Protein AF-A0ABD6MI08-F1 (afdb_monomer)

Radius of gyration: 23.0 Å; Cα contacts (8 Å, |Δi|>4): 213; chains: 1; bounding box: 44×32×68 Å

Secondary structure (DSSP, 8-state):
-----EEEEEEEEETT---TTHHHHHHHHHHTTSS-GGGEEEEEE-TTPPPEE--HHHH-TT--SPPPTTTTT------HHHHHHHHHHS-SSSEEEEEEEE-HHHHHHHHHHHHTT-----------TTS--TTHHHHHHHHHHHHHHHHHHTTSS-HHHHHHHHHHHT--

Mean predicted aligned error: 16.01 Å

Nearest PDB structures (foldseek):
  3jbo-assembly1_AT  TM=3.626E-01  e=6.088E-01  Plasmodium falciparum 3D7
  8fkz-assembly1_LD  TM=5.888E-01  e=4.931E+00  Homo sapiens
  6lsr-assembly1_a  TM=3.334E-01  e=6.911E-01  Homo sapiens
  4v8p-assembly4_GO  TM=2.434E-01  e=2.616E+00  Tetrahymena thermophila

Solvent-accessible surface area (backbone atoms only — not comparable to full-atom values): 10157 Å² total; per-residue (Å²): 132,83,81,41,68,69,44,79,47,78,50,75,22,79,74,58,50,76,46,81,71,52,43,56,54,49,22,48,35,37,74,72,61,58,34,58,45,56,36,33,24,38,30,38,19,39,73,93,49,71,65,37,82,48,58,53,63,79,77,39,76,86,56,66,47,70,62,43,78,91,62,75,47,52,40,35,85,74,48,74,67,54,46,58,53,44,56,76,72,50,68,76,34,40,19,38,32,43,36,41,39,59,40,56,67,50,30,55,50,47,51,52,37,42,75,72,73,44,79,90,85,82,87,79,86,85,74,81,90,80,81,84,63,100,68,46,72,66,54,51,49,51,53,52,50,52,51,53,50,55,38,40,78,66,69,76,39,54,75,69,58,48,51,53,52,52,55,55,63,75,74,111

Structure (mmCIF, N/CA/C/O backbone):
data_AF-A0ABD6MI08-F1
#
_entry.id   AF-A0ABD6MI08-F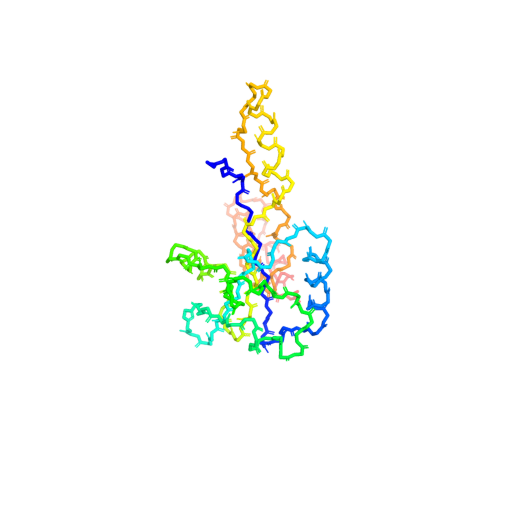1
#
loop_
_atom_site.group_PDB
_atom_site.id
_atom_site.type_symbol
_atom_site.label_atom_id
_atom_site.label_alt_id
_atom_site.label_comp_id
_atom_site.label_asym_id
_atom_site.label_entity_id
_atom_site.label_seq_id
_atom_site.pdbx_PDB_ins_code
_atom_site.Cartn_x
_atom_site.Cartn_y
_atom_site.Cartn_z
_atom_site.occupancy
_atom_site.B_iso_or_equiv
_atom_site.auth_seq_id
_atom_site.auth_comp_id
_atom_site.auth_asym_id
_atom_site.auth_atom_id
_atom_site.pdbx_PDB_model_num
ATOM 1 N N . MET A 1 1 ? -7.122 -5.727 22.058 1.00 43.84 1 MET A N 1
ATOM 2 C CA . MET A 1 1 ? -6.710 -4.764 21.021 1.00 43.84 1 MET A CA 1
ATOM 3 C C . MET A 1 1 ? -7.638 -4.932 19.839 1.00 43.84 1 MET A C 1
ATOM 5 O O . MET A 1 1 ? -7.857 -6.058 19.413 1.00 43.84 1 MET A O 1
ATOM 9 N N . ALA A 1 2 ? -8.263 -3.845 19.402 1.00 42.19 2 ALA A N 1
ATOM 10 C CA . ALA A 1 2 ? -9.102 -3.823 18.216 1.00 42.19 2 ALA A CA 1
ATOM 11 C C . ALA A 1 2 ? -8.180 -3.648 17.005 1.00 42.19 2 ALA A C 1
ATOM 13 O O . ALA A 1 2 ? -7.677 -2.553 16.801 1.00 42.19 2 ALA A O 1
ATOM 14 N N . VAL A 1 3 ? -7.933 -4.717 16.249 1.00 51.81 3 VAL A N 1
ATOM 15 C CA . VAL A 1 3 ? -7.198 -4.629 14.979 1.00 51.81 3 VAL A CA 1
ATOM 16 C C . VAL A 1 3 ? -8.142 -3.962 13.970 1.00 51.81 3 VAL A C 1
ATOM 18 O O . VAL A 1 3 ? -9.288 -4.411 13.804 1.00 51.81 3 VAL A O 1
ATOM 21 N N . GLY A 1 4 ? -7.728 -2.814 13.432 1.00 53.03 4 GLY A N 1
ATOM 22 C CA . GLY A 1 4 ? -8.412 -2.131 12.334 1.00 53.03 4 GLY A CA 1
ATOM 23 C C . GLY A 1 4 ? -8.190 -2.862 11.004 1.00 53.03 4 GLY A C 1
ATOM 24 O O . GLY A 1 4 ? -7.455 -3.850 10.963 1.00 53.03 4 GLY A O 1
ATOM 25 N N . PRO A 1 5 ? -8.843 -2.432 9.916 1.00 56.53 5 PRO A N 1
ATOM 26 C CA . PRO A 1 5 ? -8.480 -2.871 8.573 1.00 56.53 5 PRO A CA 1
ATOM 27 C C . PRO A 1 5 ? -6.986 -2.615 8.318 1.00 56.53 5 PRO A C 1
ATOM 29 O O . PRO A 1 5 ? -6.508 -1.495 8.468 1.00 56.53 5 PRO A O 1
ATOM 32 N N . VAL A 1 6 ? -6.249 -3.666 7.957 1.00 56.22 6 VAL A N 1
ATOM 33 C CA . VAL A 1 6 ? -4.849 -3.564 7.527 1.00 56.22 6 VAL A CA 1
ATOM 34 C C . VAL A 1 6 ? -4.859 -3.163 6.057 1.00 56.22 6 VAL A C 1
ATOM 36 O O . VAL A 1 6 ? -5.233 -3.964 5.197 1.00 56.22 6 VAL A O 1
ATOM 39 N N . GLU A 1 7 ? -4.488 -1.922 5.762 1.00 64.06 7 GLU A N 1
ATOM 40 C CA . GLU A 1 7 ? -4.213 -1.510 4.388 1.00 64.06 7 GLU A CA 1
ATOM 41 C C . GLU A 1 7 ? -2.806 -1.962 4.021 1.00 64.06 7 GLU A C 1
ATOM 43 O O . GLU A 1 7 ? -1.900 -1.862 4.833 1.00 64.06 7 GLU A O 1
ATOM 48 N N . HIS A 1 8 ? -2.630 -2.484 2.808 1.00 64.56 8 HIS A N 1
ATOM 49 C CA . HIS A 1 8 ? -1.322 -2.827 2.260 1.00 64.56 8 HIS A CA 1
ATOM 50 C C . HIS A 1 8 ? -1.104 -2.000 0.999 1.00 64.56 8 HIS A C 1
ATOM 52 O O . HIS A 1 8 ? -1.776 -2.202 -0.017 1.00 64.56 8 HIS A O 1
ATOM 58 N N . LEU A 1 9 ? -0.190 -1.038 1.065 1.00 68.12 9 LEU A N 1
ATOM 59 C CA . LEU A 1 9 ? 0.271 -0.294 -0.104 1.00 68.12 9 LEU A CA 1
ATOM 60 C C . LEU A 1 9 ? 1.681 -0.757 -0.442 1.00 68.12 9 LEU A C 1
ATOM 62 O O . LEU A 1 9 ? 2.543 -0.667 0.421 1.00 68.12 9 LEU A O 1
ATOM 66 N N . VAL A 1 10 ? 1.887 -1.212 -1.680 1.00 69.31 10 VAL A N 1
ATOM 67 C CA . VAL A 1 10 ? 3.202 -1.561 -2.231 1.00 69.31 10 VAL A CA 1
ATOM 68 C C . VAL A 1 10 ? 3.564 -0.542 -3.295 1.00 69.31 10 VAL A C 1
ATOM 70 O O . VAL A 1 10 ? 2.800 -0.343 -4.238 1.00 69.31 10 VAL A O 1
ATOM 73 N N . ILE A 1 11 ? 4.722 0.097 -3.158 1.00 70.88 11 ILE A N 1
ATOM 74 C CA . ILE A 1 11 ? 5.247 1.018 -4.173 1.00 70.88 11 ILE A CA 1
ATOM 75 C C . ILE A 1 11 ? 6.584 0.483 -4.663 1.00 70.88 11 ILE A C 1
ATOM 77 O O . ILE A 1 11 ? 7.545 0.499 -3.902 1.00 70.88 11 ILE A O 1
ATOM 81 N N . ALA A 1 12 ? 6.632 0.014 -5.909 1.00 71.12 12 ALA A N 1
ATOM 82 C CA . ALA A 1 12 ? 7.826 -0.541 -6.538 1.00 71.12 12 ALA A CA 1
ATOM 83 C C . ALA A 1 12 ? 8.648 0.542 -7.258 1.00 71.12 12 ALA A C 1
ATOM 85 O O . ALA A 1 12 ? 8.107 1.320 -8.042 1.00 71.12 12 ALA A O 1
ATOM 86 N N . PHE A 1 13 ? 9.966 0.549 -7.043 1.00 71.62 13 PHE A N 1
ATOM 87 C CA . PHE A 1 13 ? 10.917 1.423 -7.744 1.00 71.62 13 PHE A CA 1
ATOM 88 C C . PHE A 1 13 ? 11.866 0.624 -8.644 1.00 71.62 13 PHE A C 1
ATOM 90 O O . PHE A 1 13 ? 12.892 0.150 -8.150 1.00 71.62 13 PHE A O 1
ATOM 97 N N . PRO A 1 14 ? 11.578 0.488 -9.951 1.00 65.81 14 PRO A N 1
ATOM 98 C CA . PRO A 1 14 ? 12.464 -0.202 -10.885 1.00 65.81 14 PRO A CA 1
ATOM 99 C C . PRO A 1 14 ? 13.859 0.437 -10.963 1.00 65.81 14 PRO A C 1
ATOM 101 O O . PRO A 1 14 ? 14.004 1.658 -11.066 1.00 65.81 14 PRO A O 1
ATOM 104 N N . GLY A 1 15 ? 14.900 -0.398 -10.938 1.00 64.69 15 GLY A N 1
ATOM 105 C CA . GLY A 1 15 ? 16.306 0.014 -11.024 1.00 64.69 15 GLY A CA 1
ATOM 106 C C . GLY A 1 15 ? 16.909 0.525 -9.712 1.00 64.69 15 GLY A C 1
ATOM 107 O O . GLY A 1 15 ? 17.868 1.296 -9.752 1.00 64.69 15 GLY A O 1
ATOM 108 N N . GLY A 1 16 ? 16.310 0.181 -8.569 1.00 60.81 16 GLY A N 1
ATOM 109 C CA . GLY A 1 16 ? 16.836 0.445 -7.229 1.00 60.81 16 GLY A CA 1
ATOM 110 C C . GLY A 1 16 ? 16.796 1.919 -6.839 1.00 60.81 16 GLY A C 1
ATOM 111 O O . GLY A 1 16 ? 17.297 2.309 -5.784 1.00 60.81 16 GLY A O 1
ATOM 112 N N . ARG A 1 17 ? 16.190 2.762 -7.682 1.00 61.62 17 ARG A N 1
ATOM 113 C CA . ARG A 1 17 ? 16.080 4.201 -7.470 1.00 61.62 17 ARG A CA 1
ATOM 114 C C . ARG A 1 17 ? 14.904 4.473 -6.552 1.00 61.62 17 ARG A C 1
ATOM 116 O O . ARG A 1 17 ? 13.877 4.986 -6.992 1.00 61.62 17 ARG A O 1
ATOM 123 N N . PHE A 1 18 ? 15.079 4.179 -5.268 1.00 65.00 18 PHE A N 1
ATOM 124 C CA . PHE A 1 18 ? 14.342 4.873 -4.219 1.00 65.00 18 PHE A CA 1
ATOM 125 C C . PHE A 1 18 ? 14.675 6.365 -4.361 1.00 65.00 18 PHE A C 1
ATOM 127 O O . PHE A 1 18 ? 15.685 6.862 -3.869 1.00 65.00 18 PHE A O 1
ATOM 134 N N . SER A 1 19 ? 13.939 7.044 -5.240 1.00 57.00 19 SER A N 1
ATOM 135 C CA . SER A 1 19 ? 14.301 8.382 -5.682 1.00 57.00 19 SER A CA 1
ATOM 136 C C . SER A 1 19 ? 14.122 9.337 -4.509 1.00 57.00 19 SER A C 1
ATOM 138 O O . SER A 1 19 ? 13.133 9.250 -3.781 1.00 57.00 19 SER A O 1
ATOM 140 N N . GLY A 1 20 ? 15.056 10.273 -4.335 1.00 60.81 20 GLY A N 1
ATOM 141 C CA . GLY A 1 20 ? 15.039 11.238 -3.231 1.00 60.81 20 GLY A CA 1
ATOM 142 C C . GLY A 1 20 ? 13.787 12.125 -3.145 1.00 60.81 20 GLY A C 1
ATOM 143 O O . GLY A 1 20 ? 13.708 12.934 -2.235 1.00 60.81 20 GLY A O 1
ATOM 144 N N . ALA A 1 21 ? 12.8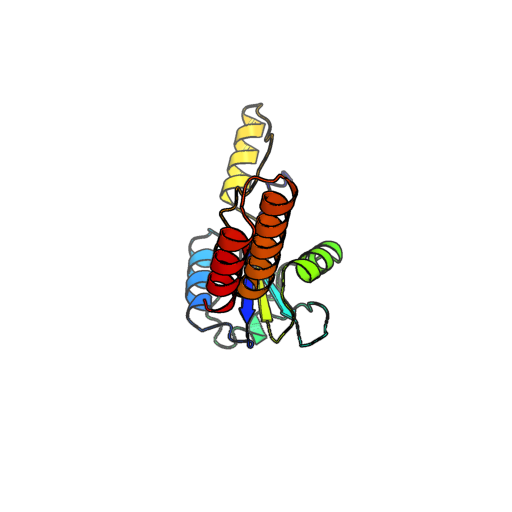15 11.996 -4.058 1.00 67.69 21 ALA A N 1
ATOM 145 C CA . ALA A 1 21 ? 11.505 12.644 -3.978 1.00 67.69 21 ALA A CA 1
ATOM 146 C C . ALA A 1 21 ? 10.488 11.865 -3.121 1.00 67.69 21 ALA A C 1
ATOM 148 O O . ALA A 1 21 ? 9.584 12.468 -2.549 1.00 67.69 21 ALA A O 1
ATOM 149 N N . VAL A 1 22 ? 10.639 10.543 -2.995 1.00 73.06 22 VAL A N 1
ATOM 150 C CA . VAL A 1 22 ? 9.720 9.701 -2.210 1.00 73.06 22 VAL A CA 1
ATOM 151 C C . VAL A 1 22 ? 10.041 9.769 -0.724 1.00 73.06 22 VAL A C 1
ATOM 153 O O . VAL A 1 22 ? 9.123 9.806 0.091 1.00 73.06 22 VAL A O 1
ATOM 156 N N . ALA A 1 23 ? 11.326 9.841 -0.364 1.00 76.88 23 ALA A N 1
ATOM 157 C CA . ALA A 1 23 ? 11.736 9.925 1.036 1.00 76.88 23 ALA A CA 1
ATOM 158 C C . ALA A 1 23 ? 11.123 11.145 1.764 1.00 76.88 23 ALA A C 1
ATOM 160 O O . ALA A 1 23 ? 10.546 10.951 2.830 1.00 76.88 23 ALA A O 1
ATOM 161 N N . PRO A 1 24 ? 11.125 12.368 1.190 1.00 79.19 24 PRO A N 1
ATOM 162 C CA . PRO A 1 24 ? 10.439 13.522 1.771 1.00 79.19 24 PRO A CA 1
ATOM 163 C C . PRO A 1 24 ? 8.923 13.338 1.901 1.00 79.19 24 PRO A C 1
ATOM 165 O O . PRO A 1 24 ? 8.356 13.720 2.919 1.00 79.19 24 PRO A O 1
ATOM 168 N N . ALA A 1 25 ? 8.267 12.727 0.908 1.00 80.62 25 ALA A N 1
ATOM 169 C CA . ALA A 1 25 ? 6.825 12.477 0.961 1.00 80.62 25 ALA A CA 1
ATOM 170 C C . ALA A 1 25 ? 6.462 11.466 2.065 1.00 80.62 25 ALA A C 1
ATOM 172 O O . ALA A 1 25 ? 5.503 11.666 2.808 1.00 80.62 25 ALA A O 1
ATOM 173 N N . LEU A 1 26 ? 7.262 10.407 2.226 1.00 77.50 26 LEU A N 1
ATOM 174 C CA . LEU A 1 26 ? 7.129 9.467 3.342 1.00 77.50 26 LEU A CA 1
ATOM 175 C C . LEU A 1 26 ? 7.412 10.139 4.685 1.00 77.50 26 LEU A C 1
ATOM 177 O O . LEU A 1 26 ? 6.679 9.918 5.644 1.00 77.50 26 LEU A O 1
ATOM 181 N N . ALA A 1 27 ? 8.444 10.979 4.762 1.00 80.56 27 ALA A N 1
ATOM 182 C CA . ALA A 1 27 ? 8.777 11.718 5.973 1.00 80.56 27 ALA A CA 1
ATOM 183 C C . ALA A 1 27 ? 7.631 12.643 6.411 1.00 80.56 27 ALA A C 1
ATOM 185 O O . ALA A 1 27 ? 7.332 12.733 7.603 1.00 80.56 27 ALA A O 1
ATOM 186 N N . GLU A 1 28 ? 6.955 13.289 5.460 1.00 83.56 28 GLU A N 1
ATOM 187 C CA . GLU A 1 28 ? 5.754 14.089 5.706 1.00 83.56 28 GLU A CA 1
ATOM 188 C C . GLU A 1 28 ? 4.569 13.223 6.155 1.00 83.56 28 GLU A C 1
ATOM 190 O O . GLU A 1 28 ? 3.886 13.572 7.119 1.00 83.56 28 GLU A O 1
ATOM 195 N N . ALA A 1 29 ? 4.348 12.062 5.530 1.00 79.00 29 ALA A N 1
ATOM 196 C CA . ALA A 1 29 ? 3.301 11.123 5.938 1.00 79.00 29 ALA A CA 1
ATOM 197 C C . ALA A 1 29 ? 3.512 10.601 7.373 1.00 79.00 29 ALA A C 1
ATOM 199 O O . ALA A 1 29 ? 2.562 10.528 8.154 1.00 79.00 29 ALA A O 1
ATOM 200 N N . VAL A 1 30 ? 4.759 10.308 7.749 1.00 80.12 30 VAL A N 1
ATOM 201 C CA . VAL A 1 30 ? 5.111 9.906 9.118 1.00 80.12 30 VAL A CA 1
ATOM 202 C C . VAL A 1 30 ? 4.940 11.073 10.092 1.00 80.12 30 VAL A C 1
ATOM 204 O O . VAL A 1 30 ? 4.329 10.926 11.148 1.00 80.12 30 VAL A O 1
ATOM 207 N N . SER A 1 31 ? 5.422 12.262 9.726 1.00 81.88 31 SER A N 1
ATOM 208 C CA . SER A 1 31 ? 5.388 13.449 10.594 1.00 81.88 31 SER A CA 1
ATOM 209 C C . SER A 1 31 ? 3.977 14.006 10.806 1.00 81.88 31 SER A C 1
ATOM 211 O O . SER A 1 31 ? 3.674 14.533 11.874 1.00 81.88 31 SER A O 1
ATOM 213 N N . SER A 1 32 ? 3.102 13.883 9.807 1.00 81.44 32 SER A N 1
ATOM 214 C CA . SER A 1 32 ? 1.680 14.238 9.912 1.00 81.44 32 SER A CA 1
ATOM 215 C C . SER A 1 32 ? 0.866 13.214 10.709 1.00 81.44 32 SER A C 1
ATOM 217 O O . SER A 1 32 ? -0.284 13.488 11.053 1.00 81.44 32 SER A O 1
ATOM 219 N N . GLY A 1 33 ? 1.452 12.052 11.022 1.00 74.88 33 GLY A N 1
ATOM 220 C CA . GLY A 1 33 ? 0.771 10.947 11.688 1.00 74.88 33 GLY A CA 1
ATOM 221 C C . GLY A 1 33 ? -0.216 10.212 10.783 1.00 74.88 33 GLY A C 1
ATOM 222 O O . GLY A 1 33 ? -1.111 9.547 11.297 1.00 74.88 33 GLY A O 1
ATOM 223 N N . ALA A 1 34 ? -0.080 10.335 9.459 1.00 73.88 34 ALA A N 1
ATOM 224 C CA . ALA A 1 34 ? -0.852 9.545 8.503 1.00 73.88 34 ALA A CA 1
ATOM 225 C C . ALA A 1 34 ? -0.399 8.075 8.495 1.00 73.88 34 ALA A C 1
ATOM 227 O O . ALA A 1 34 ? -1.220 7.181 8.319 1.00 73.88 34 ALA A O 1
ATOM 228 N N . VAL A 1 35 ? 0.895 7.829 8.728 1.00 75.12 35 VAL A N 1
ATOM 229 C CA . VAL A 1 35 ? 1.510 6.495 8.822 1.00 75.12 35 VAL A CA 1
ATOM 230 C C . VAL A 1 35 ? 2.456 6.464 10.026 1.00 75.12 35 VAL A C 1
ATOM 232 O O . VAL A 1 35 ? 3.097 7.471 10.319 1.00 75.12 35 VAL A O 1
ATOM 235 N N . ARG A 1 36 ? 2.588 5.334 10.734 1.00 75.69 36 ARG A N 1
ATOM 236 C CA . ARG A 1 36 ? 3.641 5.190 11.757 1.00 75.69 36 ARG A CA 1
ATOM 237 C C . ARG A 1 36 ? 4.923 4.672 11.129 1.00 75.69 36 ARG A C 1
ATOM 239 O O . ARG A 1 36 ? 4.889 3.790 10.278 1.00 75.69 36 ARG A O 1
ATOM 246 N N . ALA A 1 37 ? 6.060 5.156 11.618 1.00 74.25 37 ALA A N 1
ATOM 247 C CA . ALA A 1 37 ? 7.364 4.668 11.181 1.00 74.25 37 ALA A CA 1
ATOM 248 C C . ALA A 1 37 ? 7.520 3.145 11.380 1.00 74.25 37 ALA A C 1
ATOM 250 O O . ALA A 1 37 ? 8.058 2.479 10.503 1.00 74.25 37 ALA A O 1
ATOM 251 N N . GLY A 1 38 ? 6.991 2.592 12.480 1.00 73.06 38 GLY A N 1
ATOM 252 C CA . GLY A 1 38 ? 7.005 1.147 12.755 1.00 73.06 38 GLY A CA 1
ATOM 253 C C . GLY A 1 38 ? 6.106 0.300 11.843 1.00 73.06 38 GLY A C 1
ATOM 254 O O . GLY A 1 38 ? 6.275 -0.913 11.787 1.00 73.06 38 GLY A O 1
ATOM 255 N N . ASP A 1 39 ? 5.189 0.919 11.089 1.00 74.19 39 ASP A N 1
ATOM 256 C CA . ASP A 1 39 ? 4.303 0.225 10.142 1.00 74.19 39 ASP A CA 1
ATOM 257 C C . ASP A 1 39 ? 4.855 0.206 8.709 1.00 74.19 39 ASP A C 1
ATOM 259 O O . ASP A 1 39 ? 4.244 -0.398 7.822 1.00 74.19 39 ASP A O 1
ATOM 263 N N . LEU A 1 40 ? 5.998 0.860 8.478 1.00 76.88 40 LEU A N 1
ATOM 264 C CA . LEU A 1 40 ? 6.710 0.844 7.207 1.00 76.88 40 LEU A CA 1
ATOM 265 C C . LEU A 1 40 ? 7.624 -0.375 7.142 1.00 76.88 40 LEU A C 1
ATOM 267 O O . LEU A 1 40 ? 8.467 -0.566 8.017 1.00 76.88 40 LEU A O 1
ATOM 271 N N . ALA A 1 41 ? 7.514 -1.169 6.081 1.00 78.69 41 ALA A N 1
ATOM 272 C CA . ALA A 1 41 ? 8.525 -2.160 5.741 1.00 78.69 41 ALA A CA 1
ATOM 273 C C . ALA A 1 41 ? 9.106 -1.924 4.359 1.00 78.69 41 ALA A C 1
ATOM 275 O O . ALA A 1 41 ? 8.426 -1.450 3.452 1.00 78.69 41 ALA A O 1
ATOM 276 N N . PHE A 1 42 ? 10.377 -2.273 4.204 1.00 79.06 42 PHE A N 1
ATOM 277 C CA . PHE A 1 42 ? 11.085 -2.126 2.949 1.00 79.06 42 PHE A CA 1
ATOM 278 C C . PHE A 1 42 ? 11.592 -3.486 2.505 1.00 79.06 42 PHE A C 1
ATOM 280 O O . PHE A 1 42 ? 12.198 -4.222 3.284 1.00 79.06 42 PHE A O 1
ATOM 287 N N . VAL A 1 43 ? 11.349 -3.820 1.245 1.00 79.50 43 VAL A N 1
ATOM 288 C CA . VAL A 1 43 ? 11.893 -5.027 0.624 1.00 79.50 43 VAL A CA 1
ATOM 289 C C . VAL A 1 43 ? 12.645 -4.663 -0.637 1.00 79.50 43 VAL A C 1
ATOM 291 O O . VAL A 1 43 ? 12.268 -3.733 -1.348 1.00 79.50 43 VAL A O 1
ATOM 294 N N . ARG A 1 44 ? 13.699 -5.416 -0.934 1.00 80.50 44 ARG A N 1
ATOM 295 C CA . ARG A 1 44 ? 14.373 -5.388 -2.224 1.00 80.50 44 ARG A CA 1
ATOM 296 C C . ARG A 1 44 ? 14.204 -6.732 -2.911 1.00 80.50 44 ARG A C 1
ATOM 298 O O . ARG A 1 44 ? 14.457 -7.777 -2.314 1.00 80.50 44 ARG A O 1
ATOM 305 N N . ARG A 1 45 ? 13.817 -6.699 -4.181 1.00 80.62 45 ARG A N 1
ATOM 306 C CA . ARG A 1 45 ? 13.879 -7.861 -5.067 1.00 80.62 45 ARG A CA 1
ATOM 307 C C . ARG A 1 45 ? 15.066 -7.681 -6.006 1.00 80.62 45 ARG A C 1
ATOM 309 O O . ARG A 1 45 ? 15.219 -6.624 -6.602 1.00 80.62 45 ARG A O 1
ATOM 316 N N . ALA A 1 46 ? 15.934 -8.685 -6.084 1.00 75.69 46 ALA A N 1
ATOM 317 C CA . ALA A 1 46 ? 17.012 -8.738 -7.070 1.00 75.69 46 ALA A CA 1
ATOM 318 C C . ALA A 1 46 ? 16.565 -9.551 -8.295 1.00 75.69 46 ALA A C 1
ATOM 320 O O . ALA A 1 46 ? 15.558 -10.261 -8.250 1.00 75.69 46 ALA A O 1
ATOM 321 N N . GLU A 1 47 ? 17.315 -9.471 -9.393 1.00 74.38 47 GLU A N 1
ATOM 322 C CA . GLU A 1 47 ? 17.016 -10.227 -10.611 1.00 74.38 47 GLU A CA 1
ATOM 323 C C . GLU A 1 47 ? 16.974 -11.742 -10.318 1.00 74.38 47 GLU A C 1
ATOM 325 O O . GLU A 1 47 ? 17.938 -12.317 -9.812 1.00 74.38 47 GLU A O 1
ATOM 330 N N . GLY A 1 48 ? 15.822 -12.380 -10.561 1.00 67.25 48 GLY A N 1
ATOM 331 C CA . GLY A 1 48 ? 15.600 -13.810 -10.292 1.00 67.25 48 GLY A CA 1
ATOM 332 C C . GLY A 1 48 ? 15.509 -14.212 -8.810 1.00 67.25 48 GLY A C 1
ATOM 333 O O . GLY A 1 48 ? 15.445 -15.404 -8.516 1.00 67.25 48 GLY A O 1
ATOM 334 N N . GLY A 1 49 ? 15.508 -13.250 -7.880 1.00 74.12 49 GLY A N 1
ATOM 335 C CA . GLY A 1 49 ? 15.424 -13.492 -6.438 1.00 74.12 49 GLY A CA 1
ATOM 336 C C . GLY A 1 49 ? 14.015 -13.324 -5.861 1.00 74.12 49 GLY A C 1
ATOM 337 O O . GLY A 1 49 ? 13.155 -12.666 -6.455 1.00 74.12 49 GLY A O 1
ATOM 338 N N . ALA A 1 50 ? 13.794 -13.897 -4.676 1.00 75.88 50 ALA A N 1
ATOM 339 C CA . ALA A 1 50 ? 12.630 -13.594 -3.845 1.00 75.88 50 ALA A CA 1
ATOM 340 C C . ALA A 1 50 ? 12.779 -12.199 -3.197 1.00 75.88 50 ALA A C 1
ATOM 342 O O . ALA A 1 50 ? 13.914 -11.752 -2.990 1.00 75.88 50 ALA A O 1
ATOM 343 N N . PRO A 1 51 ? 11.674 -11.509 -2.860 1.00 79.25 51 PRO A N 1
ATOM 344 C CA . PRO A 1 51 ? 11.727 -10.277 -2.080 1.00 79.25 51 PRO A CA 1
ATOM 345 C C . PRO A 1 51 ? 12.421 -10.521 -0.734 1.00 79.25 51 PRO A C 1
ATOM 347 O O . PRO A 1 51 ? 12.038 -11.418 0.017 1.00 79.25 51 PRO A O 1
ATOM 350 N N . ALA A 1 52 ? 13.436 -9.720 -0.425 1.00 79.00 52 ALA A N 1
ATOM 351 C CA . ALA A 1 52 ? 14.157 -9.774 0.840 1.00 79.00 52 ALA A CA 1
ATOM 352 C C . ALA A 1 52 ? 13.959 -8.463 1.615 1.00 79.00 52 ALA A C 1
ATOM 354 O O . ALA A 1 52 ? 14.017 -7.396 1.001 1.00 79.00 52 ALA A O 1
ATOM 355 N N . PRO A 1 53 ? 13.734 -8.507 2.939 1.00 77.38 53 PRO A N 1
ATOM 356 C CA . PRO A 1 53 ? 13.65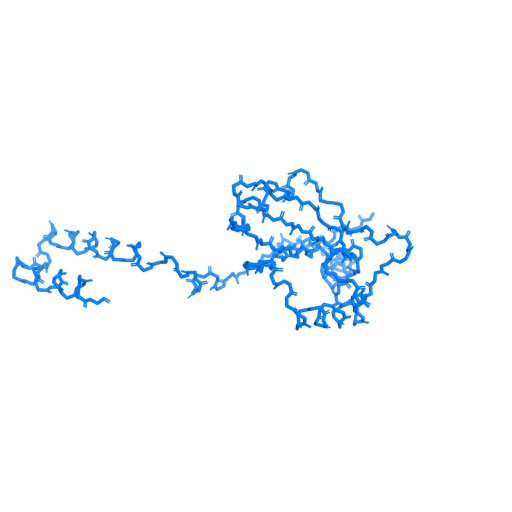5 -7.298 3.749 1.00 77.38 53 PRO A CA 1
ATOM 357 C C . PRO A 1 53 ? 14.983 -6.538 3.711 1.00 77.38 53 PRO A C 1
ATOM 359 O O . PRO A 1 53 ? 16.056 -7.144 3.730 1.00 77.38 53 PRO A O 1
ATOM 362 N N . VAL A 1 54 ? 14.894 -5.211 3.658 1.00 78.06 54 VAL A N 1
ATOM 363 C CA . VAL A 1 54 ? 16.040 -4.301 3.733 1.00 78.06 54 VAL A CA 1
ATOM 364 C C . VAL A 1 54 ? 15.807 -3.267 4.823 1.00 78.06 54 VAL A C 1
ATOM 366 O O . VAL A 1 54 ? 14.681 -2.840 5.075 1.00 78.06 54 VAL A O 1
ATOM 369 N N . GLU A 1 55 ? 16.887 -2.865 5.477 1.00 76.50 55 GLU A N 1
ATOM 370 C CA . GLU A 1 55 ? 16.838 -1.864 6.535 1.00 76.50 55 GLU A CA 1
ATOM 371 C C . GLU A 1 55 ? 16.594 -0.468 5.950 1.00 76.50 55 GLU A C 1
ATOM 373 O O . GLU A 1 55 ? 17.172 -0.096 4.924 1.00 76.50 55 GLU A O 1
ATOM 378 N N . LEU A 1 56 ? 15.808 0.361 6.648 1.00 76.38 56 LEU A N 1
ATOM 379 C CA . LEU A 1 56 ? 15.575 1.752 6.238 1.00 76.38 56 LEU A CA 1
ATOM 380 C C . LEU A 1 56 ? 16.897 2.524 6.102 1.00 76.38 56 LEU A C 1
ATOM 382 O O . LEU A 1 56 ? 17.062 3.307 5.175 1.00 76.38 56 LEU A O 1
ATOM 386 N N . ARG A 1 57 ? 17.875 2.254 6.975 1.00 74.50 57 ARG A N 1
ATOM 387 C CA . ARG A 1 57 ? 19.193 2.916 6.957 1.00 74.50 57 ARG A CA 1
ATOM 388 C C . ARG A 1 57 ? 19.995 2.658 5.680 1.00 74.50 57 ARG A C 1
ATOM 390 O O . ARG A 1 57 ? 20.879 3.446 5.360 1.00 74.50 57 ARG A O 1
ATOM 397 N N . GLU A 1 58 ? 19.734 1.551 4.987 1.00 76.81 58 GLU A N 1
ATOM 398 C CA . GLU A 1 58 ? 20.385 1.238 3.711 1.00 76.81 58 GLU A CA 1
ATOM 399 C C . GLU A 1 58 ? 19.751 2.000 2.542 1.00 76.81 58 GLU A C 1
ATOM 401 O O . GLU A 1 58 ? 20.427 2.291 1.555 1.00 76.81 58 GLU A O 1
ATOM 406 N N . LEU A 1 59 ? 18.463 2.333 2.651 1.00 74.75 59 LEU A N 1
ATOM 407 C CA . LEU A 1 59 ? 17.708 3.065 1.632 1.00 74.75 59 LEU A CA 1
ATOM 408 C C . LEU A 1 59 ? 17.744 4.581 1.836 1.00 74.75 59 LEU A C 1
ATOM 410 O O . LEU A 1 59 ? 17.724 5.334 0.865 1.00 74.75 59 LEU A O 1
ATOM 414 N N . ASP A 1 60 ? 17.809 5.015 3.090 1.00 74.81 60 ASP A N 1
ATOM 415 C CA . ASP A 1 60 ? 17.829 6.408 3.516 1.00 74.81 60 ASP A CA 1
ATOM 416 C C . ASP A 1 60 ? 19.037 6.671 4.436 1.00 74.81 60 ASP A C 1
ATOM 418 O O . ASP A 1 60 ? 18.899 6.815 5.655 1.00 74.81 60 ASP A O 1
ATOM 422 N N . PRO A 1 61 ? 20.257 6.711 3.869 1.00 73.12 61 PRO A N 1
ATOM 423 C CA . PRO A 1 61 ? 21.472 6.969 4.640 1.00 73.12 61 PRO A CA 1
ATOM 424 C C . PRO A 1 61 ? 21.512 8.386 5.234 1.00 73.12 61 PRO A C 1
ATOM 426 O O . PRO A 1 61 ? 22.190 8.608 6.237 1.00 73.12 61 PRO A O 1
ATOM 429 N N . GLU A 1 62 ? 20.781 9.328 4.632 1.00 76.25 62 GLU A N 1
ATOM 430 C CA . GLU A 1 62 ? 20.675 10.720 5.079 1.00 76.25 62 GLU A CA 1
ATOM 431 C C . GLU A 1 62 ? 19.678 10.889 6.242 1.00 76.25 62 GLU A C 1
ATOM 433 O O . GLU A 1 62 ? 19.683 11.923 6.909 1.00 76.25 62 GLU A O 1
ATOM 438 N N . GLY A 1 63 ? 18.848 9.874 6.519 1.00 77.12 63 GLY A N 1
ATOM 439 C CA . GLY A 1 63 ? 17.888 9.879 7.623 1.00 77.12 63 GLY A CA 1
ATOM 440 C C . GLY A 1 63 ? 16.766 10.905 7.449 1.00 77.12 63 GLY A C 1
ATOM 441 O O . GLY A 1 63 ? 16.366 11.552 8.417 1.00 77.12 63 GLY A O 1
ATOM 442 N N . VAL A 1 64 ? 16.287 11.084 6.218 1.00 80.50 64 VAL 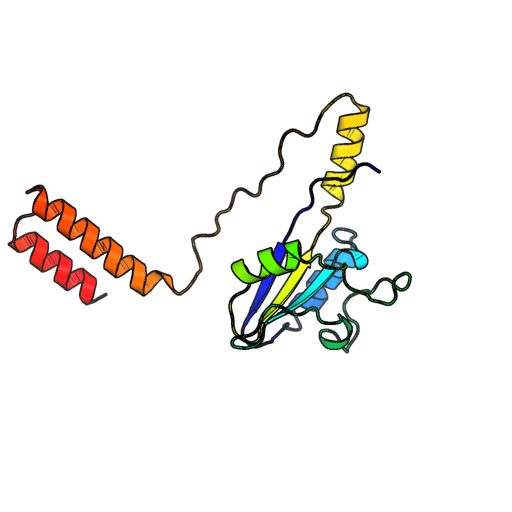A N 1
ATOM 443 C CA . VAL A 1 64 ? 15.156 11.958 5.881 1.00 80.50 64 VAL A CA 1
ATOM 444 C C . VAL A 1 64 ? 13.855 11.455 6.512 1.00 80.50 64 VAL A C 1
ATOM 446 O O . VAL A 1 64 ? 13.047 12.257 6.983 1.00 80.50 64 VAL A O 1
ATOM 449 N N . ILE A 1 65 ? 13.640 10.140 6.523 1.00 76.56 65 ILE A N 1
ATOM 450 C CA . ILE A 1 65 ? 12.450 9.497 7.073 1.00 76.56 65 ILE A CA 1
ATOM 451 C C . ILE A 1 65 ? 12.630 9.344 8.588 1.00 76.56 65 ILE A C 1
ATOM 453 O O . ILE A 1 65 ? 13.587 8.703 9.034 1.00 76.56 65 ILE A O 1
ATOM 457 N N . PRO A 1 66 ? 11.705 9.881 9.406 1.00 74.31 66 PRO A N 1
ATOM 458 C CA . PRO A 1 66 ? 11.742 9.671 10.843 1.00 74.31 66 PRO A CA 1
ATOM 459 C C . PRO A 1 66 ? 11.625 8.176 11.156 1.00 74.31 66 PRO A C 1
ATOM 461 O O . PRO A 1 66 ? 10.621 7.545 10.834 1.00 74.31 66 PRO A O 1
ATOM 464 N N . ALA A 1 67 ? 12.652 7.613 11.786 1.00 68.12 67 ALA A N 1
ATOM 465 C CA . ALA A 1 67 ? 12.638 6.243 12.283 1.00 68.12 67 ALA A CA 1
ATOM 466 C C . ALA A 1 67 ? 12.201 6.226 13.752 1.00 68.12 67 ALA A C 1
ATOM 468 O O . ALA A 1 67 ? 12.631 7.074 14.542 1.00 68.12 67 ALA A O 1
ATOM 469 N N . ASP A 1 68 ? 11.384 5.244 14.138 1.00 61.50 68 ASP A N 1
ATOM 470 C CA . ASP A 1 68 ? 11.005 5.090 15.538 1.00 61.50 68 ASP A CA 1
ATOM 471 C C . ASP A 1 68 ? 12.202 4.561 16.343 1.00 61.50 68 ASP A C 1
ATOM 473 O O . ASP A 1 68 ? 12.759 3.491 16.078 1.00 61.50 68 ASP A O 1
ATOM 477 N N . THR A 1 69 ? 12.645 5.343 17.326 1.00 51.03 69 THR A N 1
ATOM 478 C CA . THR A 1 69 ? 13.824 5.011 18.146 1.00 51.03 69 THR A CA 1
ATOM 479 C C . THR A 1 69 ? 13.536 3.906 19.163 1.00 51.03 69 THR A C 1
ATOM 481 O O . THR A 1 69 ? 14.474 3.295 19.673 1.00 51.03 69 THR A O 1
ATOM 484 N N . ALA A 1 70 ? 12.257 3.619 19.431 1.00 46.47 70 ALA A N 1
ATOM 485 C CA . ALA A 1 70 ? 11.819 2.602 20.386 1.00 46.47 70 ALA A CA 1
ATOM 486 C C . ALA A 1 70 ? 12.005 1.157 19.881 1.00 46.47 70 ALA A C 1
ATOM 488 O O . ALA A 1 70 ? 12.182 0.252 20.695 1.00 46.47 70 ALA A O 1
ATOM 489 N N . GLU A 1 71 ? 12.030 0.944 18.562 1.00 45.88 71 GLU A N 1
ATOM 490 C CA . GLU A 1 71 ? 12.140 -0.382 17.922 1.00 45.88 71 GLU A CA 1
ATOM 491 C C . GLU A 1 71 ? 13.420 -0.526 17.078 1.00 45.88 71 GLU A C 1
ATOM 493 O O . GLU A 1 71 ? 13.577 -1.457 16.294 1.00 45.88 71 GLU A O 1
ATOM 498 N N . GLY A 1 72 ? 14.389 0.378 17.268 1.00 37.06 72 GLY A N 1
ATOM 499 C CA . GLY A 1 72 ? 15.720 0.266 16.665 1.00 37.06 72 GLY A CA 1
ATOM 500 C C . GLY A 1 72 ? 15.770 0.532 15.159 1.00 37.06 72 GLY A C 1
ATOM 501 O O . GLY A 1 72 ? 16.756 0.170 14.522 1.00 37.06 72 GLY A O 1
ATOM 502 N N . GLY A 1 73 ? 14.745 1.172 14.589 1.00 41.12 73 GLY A N 1
ATOM 503 C CA . GLY A 1 73 ? 14.637 1.359 13.141 1.00 41.12 73 GLY A CA 1
ATOM 504 C C . GLY A 1 73 ? 14.255 0.089 12.379 1.00 41.12 73 GLY A C 1
ATOM 505 O O . GLY A 1 73 ? 14.324 0.102 11.151 1.00 41.12 73 GLY A O 1
ATOM 506 N N . ALA A 1 74 ? 13.842 -0.972 13.083 1.00 39.53 74 ALA A N 1
ATOM 507 C CA . ALA A 1 74 ? 13.311 -2.163 12.448 1.00 39.53 74 ALA A CA 1
ATOM 508 C C . ALA A 1 74 ? 11.995 -1.802 11.752 1.00 39.53 74 ALA A C 1
ATOM 510 O O . ALA A 1 74 ? 10.994 -1.484 12.391 1.00 39.53 74 ALA A O 1
ATOM 511 N N . ALA A 1 75 ? 12.032 -1.840 10.425 1.00 54.31 75 ALA A N 1
ATOM 512 C CA . ALA A 1 75 ? 10.855 -1.921 9.579 1.00 54.31 75 ALA A CA 1
ATOM 513 C C . ALA A 1 75 ? 9.849 -2.954 10.127 1.00 54.31 75 ALA A C 1
ATOM 515 O O . ALA A 1 75 ? 10.252 -3.952 10.734 1.00 54.31 75 ALA A O 1
ATOM 516 N N . ALA A 1 76 ? 8.553 -2.750 9.872 1.00 62.22 76 ALA A N 1
ATOM 517 C CA . ALA A 1 76 ? 7.508 -3.687 10.272 1.00 62.22 76 ALA A CA 1
ATOM 518 C C . ALA A 1 76 ? 7.909 -5.123 9.895 1.00 62.22 76 ALA A C 1
ATOM 520 O O . ALA A 1 76 ? 8.224 -5.408 8.737 1.00 62.22 76 ALA A O 1
ATOM 521 N N . VAL A 1 77 ? 7.898 -6.043 10.864 1.00 65.56 77 VAL A N 1
ATOM 522 C CA . VAL A 1 77 ? 8.319 -7.429 10.617 1.00 65.56 77 VAL A CA 1
ATOM 523 C C . VAL A 1 77 ? 7.336 -8.077 9.648 1.00 65.56 77 VAL A C 1
ATOM 525 O O . VAL A 1 77 ? 6.179 -8.336 9.994 1.00 65.56 77 VAL A O 1
ATOM 528 N N . LEU A 1 78 ? 7.790 -8.321 8.421 1.00 69.75 78 LEU A N 1
ATOM 529 C CA . LEU A 1 78 ? 7.014 -9.027 7.410 1.00 69.75 78 LEU A CA 1
ATOM 530 C C . LEU A 1 78 ? 6.922 -10.504 7.787 1.00 69.75 78 LEU A C 1
ATOM 532 O O . LEU A 1 78 ? 7.927 -11.154 8.084 1.00 69.75 78 LEU A O 1
ATOM 536 N N . SER A 1 79 ? 5.703 -11.032 7.793 1.00 72.75 79 SER A N 1
ATOM 537 C CA . SER A 1 79 ? 5.478 -12.464 7.947 1.00 72.75 79 SER A CA 1
ATOM 538 C C . SER A 1 79 ? 5.816 -13.203 6.647 1.00 72.75 79 SER A C 1
ATOM 540 O O . SER A 1 79 ? 5.928 -12.602 5.579 1.00 72.75 79 SER A O 1
ATOM 542 N N . ALA A 1 80 ? 5.950 -14.530 6.709 1.00 71.25 80 ALA A N 1
ATOM 543 C CA . ALA A 1 80 ? 6.154 -15.338 5.504 1.00 71.25 80 ALA A CA 1
ATOM 544 C C . ALA A 1 80 ? 5.005 -15.179 4.488 1.00 71.25 80 ALA A C 1
ATOM 546 O O . ALA A 1 80 ? 5.242 -15.210 3.286 1.00 71.25 80 ALA A O 1
ATOM 547 N N . GLU A 1 81 ? 3.778 -14.965 4.972 1.00 72.69 81 GLU A N 1
ATOM 548 C CA . GLU A 1 81 ? 2.601 -14.713 4.135 1.00 72.69 81 GLU A CA 1
ATOM 549 C C . GLU A 1 81 ? 2.675 -13.344 3.442 1.00 72.69 81 GLU A C 1
ATOM 551 O O . GLU A 1 81 ? 2.317 -13.222 2.271 1.00 72.69 81 GLU A O 1
ATOM 556 N N . ASP A 1 82 ? 3.213 -12.325 4.122 1.00 74.94 82 ASP A N 1
ATOM 557 C CA . ASP A 1 82 ? 3.447 -11.015 3.506 1.00 74.94 82 ASP A CA 1
ATOM 558 C C . ASP A 1 82 ? 4.481 -11.109 2.379 1.00 74.94 82 ASP A C 1
ATOM 560 O O . ASP A 1 82 ? 4.283 -10.526 1.315 1.00 74.94 82 ASP A O 1
ATOM 564 N N . ILE A 1 83 ? 5.559 -11.874 2.586 1.00 74.25 83 ILE A N 1
ATOM 565 C CA . ILE A 1 83 ? 6.602 -12.096 1.572 1.00 74.25 83 ILE A CA 1
ATOM 566 C C . ILE A 1 83 ? 6.034 -12.839 0.355 1.00 74.25 83 ILE A C 1
ATOM 568 O O . ILE A 1 83 ? 6.317 -12.448 -0.774 1.00 74.25 83 ILE A O 1
ATOM 572 N N . ASP A 1 84 ? 5.204 -13.863 0.566 1.00 76.50 84 ASP A N 1
ATOM 573 C CA . ASP A 1 84 ? 4.546 -14.607 -0.520 1.00 76.50 84 ASP A CA 1
ATOM 574 C C . ASP A 1 84 ? 3.573 -13.727 -1.320 1.00 76.50 84 ASP A C 1
ATOM 576 O O . ASP A 1 84 ? 3.514 -13.779 -2.550 1.00 76.50 84 ASP A O 1
ATOM 580 N N . ARG A 1 85 ? 2.840 -12.835 -0.640 1.00 73.94 85 ARG A N 1
ATOM 581 C CA . ARG A 1 85 ? 2.012 -11.836 -1.324 1.00 73.94 85 ARG A CA 1
ATOM 582 C C . ARG A 1 85 ? 2.865 -10.865 -2.145 1.00 73.94 85 ARG A C 1
ATOM 584 O O . ARG A 1 85 ? 2.537 -10.605 -3.298 1.00 73.94 85 ARG A O 1
ATOM 591 N N . LEU A 1 86 ? 3.971 -10.377 -1.585 1.00 74.38 86 LEU A N 1
ATOM 592 C CA . LEU A 1 86 ? 4.896 -9.485 -2.288 1.00 74.38 86 LEU A CA 1
ATOM 593 C C . LEU A 1 86 ? 5.563 -10.154 -3.492 1.00 74.38 86 LEU A C 1
ATOM 595 O O . LEU A 1 86 ? 5.856 -9.463 -4.460 1.00 74.38 86 LEU A O 1
ATOM 599 N N . ASP A 1 87 ? 5.782 -11.470 -3.475 1.00 74.94 87 ASP A N 1
ATOM 600 C CA . ASP A 1 87 ? 6.347 -12.185 -4.627 1.00 74.94 87 ASP A CA 1
ATOM 601 C C . ASP A 1 87 ? 5.454 -12.085 -5.874 1.00 74.94 87 ASP A C 1
ATOM 603 O O . ASP A 1 87 ? 5.967 -12.019 -6.995 1.00 74.94 87 ASP A O 1
ATOM 607 N N . ARG A 1 88 ? 4.131 -12.004 -5.671 1.00 73.12 88 ARG A N 1
ATOM 608 C CA . ARG A 1 88 ? 3.141 -11.805 -6.739 1.00 73.12 88 ARG A CA 1
ATOM 609 C C . ARG A 1 88 ? 3.032 -10.352 -7.199 1.00 73.12 88 ARG A C 1
ATOM 611 O O . ARG A 1 88 ? 2.820 -10.122 -8.385 1.00 73.12 88 ARG A O 1
ATOM 618 N N . ASP A 1 89 ? 3.171 -9.400 -6.279 1.00 71.62 89 ASP A N 1
ATOM 619 C CA . ASP A 1 89 ? 2.886 -7.982 -6.542 1.00 71.62 89 ASP A CA 1
ATOM 620 C C . ASP A 1 89 ? 4.135 -7.166 -6.937 1.00 71.62 89 ASP A C 1
ATOM 622 O O . ASP A 1 89 ? 4.022 -6.131 -7.594 1.00 71.62 89 ASP A O 1
ATOM 626 N N . VAL A 1 90 ? 5.336 -7.599 -6.533 1.00 72.38 90 VAL A N 1
ATOM 627 C CA . VAL A 1 90 ? 6.601 -6.890 -6.787 1.00 72.38 90 VAL A CA 1
ATOM 628 C C . VAL A 1 90 ? 7.304 -7.507 -7.999 1.00 72.38 90 VAL A C 1
ATOM 630 O O . VAL A 1 90 ? 7.776 -8.640 -7.895 1.00 72.38 90 VAL A O 1
ATOM 633 N N . PRO A 1 91 ? 7.450 -6.795 -9.130 1.00 68.06 91 PRO A N 1
ATOM 634 C CA . PRO A 1 91 ? 8.116 -7.339 -10.310 1.00 68.06 91 PRO A CA 1
ATOM 635 C C . PRO A 1 91 ? 9.595 -7.642 -10.041 1.00 68.06 91 PRO A C 1
ATOM 637 O O . PRO A 1 91 ? 10.234 -7.035 -9.178 1.00 68.06 91 PRO A O 1
ATOM 640 N N . ALA A 1 92 ? 10.144 -8.598 -10.790 1.00 70.50 92 ALA A N 1
ATOM 641 C CA . ALA A 1 92 ? 11.569 -8.905 -10.752 1.00 70.50 92 ALA A CA 1
ATOM 642 C C . ALA A 1 92 ? 12.413 -7.769 -11.359 1.00 70.50 92 ALA A C 1
ATOM 644 O O . ALA A 1 92 ? 11.943 -6.980 -12.175 1.00 70.50 92 ALA A O 1
ATOM 645 N N . GLY A 1 93 ? 13.688 -7.726 -10.973 1.00 66.06 93 GLY A N 1
ATOM 646 C CA . GLY A 1 93 ? 14.589 -6.606 -11.255 1.00 66.06 93 GLY A CA 1
ATOM 647 C C . GLY A 1 93 ? 14.842 -5.819 -9.977 1.00 66.06 93 GLY A C 1
ATOM 648 O O . GLY A 1 93 ? 14.062 -5.941 -9.044 1.00 66.06 93 GLY A O 1
ATOM 649 N N . ASP A 1 94 ? 15.954 -5.082 -9.911 1.00 66.94 94 ASP A N 1
ATOM 650 C CA . ASP A 1 94 ? 16.370 -4.308 -8.733 1.00 66.94 94 ASP A CA 1
ATOM 651 C C . ASP A 1 94 ? 15.254 -3.336 -8.319 1.00 66.94 94 ASP A C 1
ATOM 653 O O . ASP A 1 94 ? 15.147 -2.236 -8.849 1.00 66.94 94 ASP A O 1
ATOM 657 N N . VAL A 1 95 ? 14.345 -3.778 -7.457 1.00 67.25 95 VAL A N 1
ATOM 658 C CA . VAL A 1 95 ? 13.109 -3.075 -7.111 1.00 67.25 95 VAL A CA 1
ATOM 659 C C . VAL A 1 95 ? 13.068 -2.935 -5.610 1.00 67.25 95 VAL A C 1
ATOM 661 O O . VAL A 1 95 ? 13.201 -3.921 -4.888 1.00 67.25 95 VAL A O 1
ATOM 664 N N . VAL A 1 96 ? 12.852 -1.709 -5.144 1.00 67.81 96 VAL A N 1
ATOM 665 C CA . VAL A 1 96 ? 12.542 -1.435 -3.740 1.00 67.81 96 VAL A CA 1
ATOM 666 C C . VAL A 1 96 ? 11.031 -1.316 -3.610 1.00 67.81 96 VAL A C 1
ATOM 668 O O . VAL A 1 96 ? 10.429 -0.556 -4.364 1.00 67.81 96 VAL A O 1
ATOM 671 N N . ALA A 1 97 ? 10.433 -2.062 -2.685 1.00 65.50 97 ALA A N 1
ATOM 672 C CA . ALA A 1 97 ? 9.020 -1.973 -2.349 1.00 65.50 97 ALA A CA 1
ATOM 673 C C . ALA A 1 97 ? 8.838 -1.424 -0.930 1.00 65.50 97 ALA A C 1
ATOM 675 O O . ALA A 1 97 ? 9.450 -1.930 0.010 1.00 65.50 97 ALA A O 1
ATOM 676 N N . ILE A 1 98 ? 8.004 -0.392 -0.787 1.00 68.75 98 ILE A N 1
ATOM 677 C CA . ILE A 1 98 ? 7.552 0.122 0.515 1.00 68.75 98 ILE A CA 1
ATOM 678 C C . ILE A 1 98 ? 6.217 -0.529 0.833 1.00 68.75 98 ILE A C 1
ATOM 680 O O . ILE A 1 98 ? 5.324 -0.464 -0.004 1.00 68.75 98 ILE A O 1
ATOM 684 N N . VAL A 1 99 ? 6.083 -1.094 2.025 1.00 68.62 99 VAL A N 1
ATOM 685 C CA . VAL A 1 99 ? 4.858 -1.676 2.566 1.00 68.62 99 VAL A CA 1
ATOM 686 C C . VAL A 1 99 ? 4.357 -0.805 3.707 1.00 68.62 99 VAL A C 1
ATOM 688 O O . VAL A 1 99 ? 5.085 -0.586 4.669 1.00 68.62 99 VAL A O 1
ATOM 691 N N . VAL A 1 100 ? 3.115 -0.341 3.616 1.00 70.06 100 VAL A N 1
ATOM 692 C CA . VAL A 1 100 ? 2.400 0.345 4.708 1.00 70.06 100 VAL A CA 1
ATOM 693 C C . VAL A 1 100 ? 1.336 -0.608 5.235 1.00 70.06 100 VAL A C 1
ATOM 695 O O . VAL A 1 100 ? 0.647 -1.173 4.393 1.00 70.06 100 VAL A O 1
ATOM 698 N N . ARG A 1 101 ? 1.228 -0.815 6.561 1.00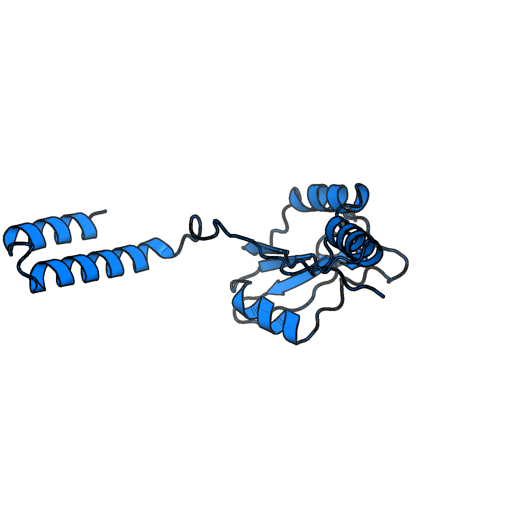 67.94 101 ARG A N 1
ATOM 699 C CA . ARG A 1 101 ? 0.316 -1.810 7.175 1.00 67.94 101 ARG A CA 1
ATOM 700 C C . ARG A 1 101 ? -0.902 -1.224 7.902 1.00 67.94 101 ARG A C 1
ATOM 702 O O . ARG A 1 101 ? -1.976 -1.819 7.855 1.00 67.94 101 ARG A O 1
ATOM 709 N N . GLU A 1 102 ? -0.773 -0.104 8.605 1.00 66.19 102 GLU A N 1
ATOM 710 C CA . GLU A 1 102 ? -1.908 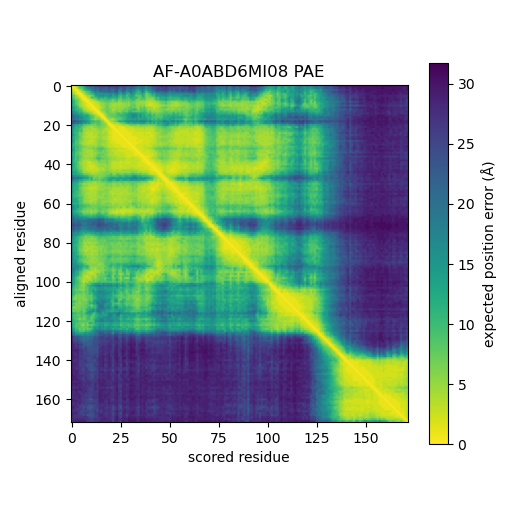0.463 9.344 1.00 66.19 102 GLU A CA 1
ATOM 711 C C . GLU A 1 102 ? -2.384 1.773 8.743 1.00 66.19 102 GLU A C 1
ATOM 713 O O . GLU A 1 102 ? -1.620 2.719 8.559 1.00 66.19 102 GLU A O 1
ATOM 718 N N . ASP A 1 103 ? -3.691 1.826 8.507 1.00 65.31 103 ASP A N 1
ATOM 719 C CA . ASP A 1 103 ? -4.380 3.060 8.199 1.00 65.31 103 ASP A CA 1
ATOM 720 C C . ASP A 1 103 ? -5.030 3.608 9.475 1.00 65.31 103 ASP A C 1
ATOM 722 O O . ASP A 1 103 ? -6.100 3.167 9.909 1.00 65.31 103 ASP A O 1
ATOM 726 N N . LEU A 1 104 ? -4.342 4.544 10.131 1.00 66.44 104 LEU A N 1
ATOM 727 C CA . LEU A 1 104 ? -4.645 4.968 11.501 1.00 66.44 104 LEU A CA 1
ATOM 728 C C . LEU A 1 104 ? -6.060 5.543 11.670 1.00 66.44 104 LEU A C 1
ATOM 730 O O . LEU A 1 1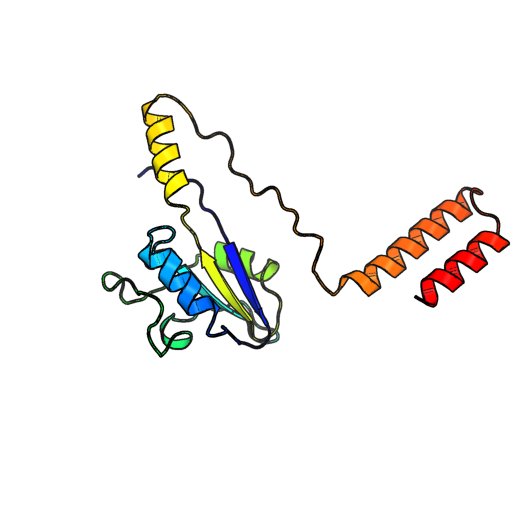04 ? -6.660 5.384 12.739 1.00 66.44 104 LEU A O 1
ATOM 734 N N . TRP A 1 105 ? -6.633 6.167 10.632 1.00 68.12 105 TRP A N 1
ATOM 735 C CA . TRP A 1 105 ? -8.004 6.688 10.711 1.00 68.12 105 TRP A CA 1
ATOM 736 C C . TRP A 1 105 ? -9.042 5.561 10.731 1.00 68.12 105 TRP A C 1
ATOM 738 O O . TRP A 1 105 ? -10.059 5.681 11.420 1.00 68.12 105 TRP A O 1
ATOM 748 N N . THR A 1 106 ? -8.785 4.450 10.028 1.00 68.50 106 THR A N 1
ATOM 749 C CA . THR A 1 106 ? -9.704 3.303 10.002 1.00 68.50 106 THR A CA 1
ATOM 750 C C . THR A 1 106 ? -9.736 2.586 11.343 1.00 68.50 106 THR A C 1
ATOM 752 O O . THR A 1 106 ? -10.805 2.153 11.774 1.00 68.50 106 THR A O 1
ATOM 755 N N . THR A 1 107 ? -8.603 2.514 12.046 1.00 70.81 107 THR A N 1
ATOM 756 C CA . THR A 1 107 ? -8.514 1.914 13.381 1.00 70.81 107 THR A CA 1
ATOM 757 C C . THR A 1 107 ? -9.355 2.684 14.396 1.00 70.81 107 THR A C 1
ATOM 759 O O . THR A 1 107 ? -10.185 2.081 15.086 1.00 70.81 107 THR A O 1
ATOM 762 N N . GLU A 1 108 ? -9.208 4.012 14.458 1.00 73.12 108 GLU A N 1
ATOM 763 C CA . GLU A 1 108 ? -10.008 4.839 15.370 1.00 73.12 108 GLU A CA 1
ATOM 764 C C . GLU A 1 108 ? -11.495 4.811 15.003 1.00 73.12 108 GLU A C 1
ATOM 766 O O . GLU A 1 108 ? -12.342 4.615 15.877 1.00 73.12 108 GLU A O 1
ATOM 771 N N . LEU A 1 109 ? -11.832 4.894 13.713 1.00 75.50 109 LEU A N 1
ATOM 772 C CA . LEU A 1 109 ? -13.220 4.803 13.266 1.00 75.50 109 LEU A CA 1
ATOM 773 C C . LEU A 1 109 ? -13.838 3.434 13.580 1.00 75.50 109 LEU A C 1
ATOM 775 O O . LEU A 1 109 ? -14.972 3.369 14.054 1.00 75.50 109 LEU A O 1
ATOM 779 N N . ALA A 1 110 ? -13.109 2.337 13.363 1.00 73.69 110 ALA A N 1
ATOM 780 C CA . ALA A 1 110 ? -13.568 0.989 13.683 1.00 73.69 110 ALA A CA 1
ATOM 781 C C . ALA A 1 110 ? -13.767 0.799 15.192 1.00 73.69 110 ALA A C 1
ATOM 783 O O . ALA A 1 110 ? -14.712 0.122 15.607 1.00 73.69 110 ALA A O 1
ATOM 784 N N . ARG A 1 111 ? -12.911 1.407 16.023 1.00 77.00 111 ARG A N 1
ATOM 785 C CA . ARG A 1 111 ? -13.083 1.432 17.480 1.00 77.00 111 ARG A CA 1
ATOM 786 C C . ARG A 1 111 ? -14.358 2.179 17.865 1.00 77.00 111 ARG A C 1
ATOM 788 O O . ARG A 1 111 ? -15.209 1.597 18.535 1.00 77.00 111 ARG A O 1
ATOM 795 N N . THR A 1 112 ? -14.534 3.412 17.392 1.00 81.25 112 THR A N 1
ATOM 796 C CA . THR A 1 112 ? -15.724 4.225 17.683 1.00 81.25 112 THR A CA 1
ATOM 797 C C . THR A 1 112 ? -17.010 3.577 17.163 1.00 81.25 112 THR A C 1
ATOM 799 O O . THR A 1 112 ? -18.018 3.562 17.866 1.00 81.25 112 THR A O 1
ATOM 802 N N . ALA A 1 113 ? -16.986 2.976 15.970 1.00 81.00 113 ALA A N 1
ATOM 803 C CA . ALA A 1 113 ? -18.131 2.258 15.414 1.00 81.00 113 ALA A CA 1
ATOM 804 C C . ALA A 1 113 ? -18.541 1.072 16.299 1.00 81.00 113 ALA A C 1
ATOM 806 O O . ALA A 1 113 ? -19.730 0.897 16.556 1.00 81.00 113 ALA A O 1
ATOM 807 N N . ARG A 1 114 ? -17.576 0.299 16.822 1.00 80.25 114 ARG A N 1
ATOM 808 C CA . ARG A 1 114 ? -17.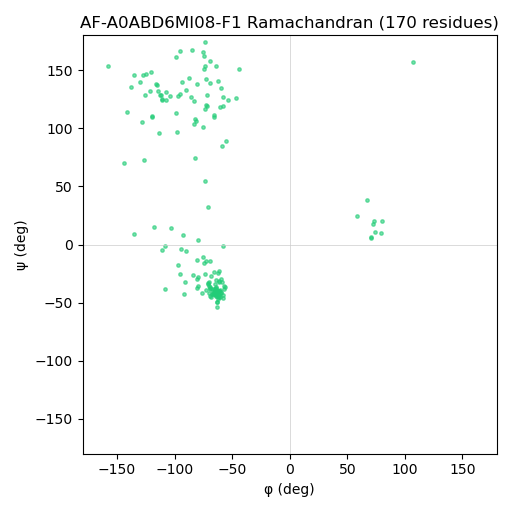838 -0.802 17.768 1.00 80.25 114 ARG A CA 1
ATOM 809 C C . ARG A 1 114 ? -18.381 -0.306 19.105 1.00 80.25 114 ARG A C 1
ATOM 811 O O . ARG A 1 114 ? -19.314 -0.902 19.635 1.00 80.25 114 ARG A O 1
ATOM 818 N N . GLU A 1 115 ? -17.839 0.788 19.636 1.00 84.19 115 GLU A N 1
ATOM 819 C CA . GLU A 1 115 ? -18.340 1.427 20.863 1.00 84.19 115 GLU A CA 1
ATOM 820 C C . GLU A 1 115 ? -19.786 1.922 20.706 1.00 84.19 115 GLU A C 1
ATOM 822 O O . GLU A 1 115 ? -20.574 1.844 21.646 1.00 84.19 115 GLU A O 1
ATOM 827 N N . ALA A 1 116 ? -20.166 2.348 19.499 1.00 87.06 116 ALA A N 1
ATOM 828 C CA . ALA A 1 116 ? -21.535 2.719 19.147 1.00 87.06 116 ALA A CA 1
ATOM 829 C C . ALA A 1 116 ? -22.460 1.513 18.853 1.00 87.06 116 ALA A C 1
ATOM 831 O O . ALA A 1 116 ? -23.612 1.707 18.466 1.00 87.06 116 ALA A O 1
ATOM 832 N N . GLY A 1 117 ? -21.983 0.273 19.020 1.00 84.31 117 GLY A N 1
ATOM 833 C CA . GLY A 1 117 ? -22.741 -0.953 18.736 1.00 84.31 117 GLY A CA 1
ATOM 834 C C . GLY A 1 117 ? -22.801 -1.342 17.253 1.00 84.31 117 GLY A C 1
ATOM 835 O O . GLY A 1 117 ? -23.556 -2.241 16.885 1.00 84.31 117 GLY A O 1
ATOM 836 N N . GLY A 1 118 ? -22.025 -0.675 16.400 1.00 79.50 118 GLY A N 1
ATOM 837 C CA . GLY A 1 118 ? -21.837 -1.020 14.995 1.00 79.50 118 GLY A CA 1
ATOM 838 C C . GLY A 1 118 ? -20.754 -2.081 14.782 1.00 79.50 118 GLY A C 1
ATOM 839 O O . GLY A 1 118 ? -19.956 -2.393 15.666 1.00 79.50 118 GLY A O 1
ATOM 840 N N . ALA A 1 119 ? -20.703 -2.632 13.572 1.00 76.06 119 ALA A N 1
ATOM 841 C CA . ALA A 1 119 ? -19.666 -3.566 13.151 1.00 76.06 119 ALA A CA 1
ATOM 842 C C . ALA A 1 119 ? -19.086 -3.128 11.804 1.00 76.06 119 ALA A C 1
ATOM 844 O O . ALA A 1 119 ? -19.819 -2.702 10.913 1.00 76.06 119 ALA A O 1
ATOM 845 N N . PHE A 1 120 ? -17.768 -3.247 11.663 1.00 67.50 120 PHE A N 1
ATOM 846 C CA . PHE A 1 120 ? -17.095 -3.036 10.386 1.00 67.50 120 PHE A CA 1
ATOM 847 C C . PHE A 1 120 ? -17.399 -4.235 9.480 1.00 67.50 120 PHE A C 1
ATOM 849 O O . PHE A 1 120 ? -17.070 -5.363 9.844 1.00 67.50 120 PHE A O 1
ATOM 856 N N . ALA A 1 121 ? -18.080 -4.003 8.357 1.00 74.00 121 ALA A N 1
ATOM 857 C CA . ALA A 1 121 ? -18.580 -5.077 7.496 1.00 74.00 121 ALA A CA 1
ATOM 858 C C . ALA A 1 121 ? -17.591 -5.466 6.386 1.00 74.00 121 ALA A C 1
ATOM 860 O O . ALA A 1 121 ? -17.399 -6.651 6.136 1.00 74.00 121 ALA A O 1
ATOM 861 N N . ALA A 1 122 ? -16.967 -4.480 5.738 1.00 69.12 122 ALA A N 1
ATOM 862 C CA . ALA A 1 122 ? -15.987 -4.679 4.674 1.00 69.12 122 ALA A CA 1
ATOM 863 C C . ALA A 1 122 ? -15.097 -3.436 4.530 1.00 69.12 122 ALA A C 1
ATOM 865 O O . ALA A 1 122 ? -15.527 -2.328 4.856 1.00 69.12 122 ALA A O 1
ATOM 866 N N . HIS A 1 123 ? -13.878 -3.636 4.031 1.00 69.69 123 HIS A N 1
ATOM 867 C CA . HIS A 1 123 ? -12.939 -2.588 3.635 1.00 69.69 123 HIS A CA 1
ATOM 868 C C . HIS A 1 123 ? -12.228 -3.056 2.370 1.00 69.69 123 HIS A C 1
ATOM 870 O O . HIS A 1 123 ? -11.519 -4.060 2.409 1.00 69.69 123 HIS A O 1
ATOM 876 N N . GLU A 1 124 ? -12.455 -2.388 1.245 1.00 65.50 124 GLU A N 1
ATOM 877 C CA . GLU A 1 124 ? -11.955 -2.835 -0.056 1.00 65.50 124 GLU A CA 1
ATOM 878 C C . GLU A 1 124 ? -11.411 -1.645 -0.847 1.00 65.50 124 GLU A C 1
ATOM 880 O O . GLU A 1 124 ? -12.054 -0.596 -0.939 1.00 65.50 124 GLU A O 1
ATOM 885 N N . ARG A 1 125 ? -10.238 -1.816 -1.466 1.00 59.78 125 ARG A N 1
ATOM 886 C CA . ARG A 1 125 ? -9.734 -0.871 -2.465 1.00 59.78 125 ARG A CA 1
ATOM 887 C C . ARG A 1 125 ? -10.404 -1.182 -3.799 1.00 59.78 125 ARG A C 1
ATOM 889 O O . ARG A 1 125 ? -10.053 -2.149 -4.469 1.00 59.78 125 ARG A O 1
ATOM 896 N N . LEU A 1 126 ? -11.345 -0.338 -4.208 1.00 61.44 126 LEU A N 1
ATOM 897 C CA . LEU A 1 126 ? -11.894 -0.371 -5.562 1.00 61.44 126 LEU A CA 1
ATOM 898 C C . LEU A 1 126 ? -10.858 0.250 -6.510 1.00 61.44 126 LEU A C 1
ATOM 900 O O . LEU A 1 126 ? -10.662 1.463 -6.522 1.00 61.44 126 LEU A O 1
ATOM 904 N N . GLY A 1 127 ? -10.116 -0.593 -7.228 1.00 48.22 127 GLY A N 1
ATOM 905 C CA . GLY A 1 127 ? -9.017 -0.148 -8.083 1.00 48.22 127 GLY A CA 1
ATOM 906 C C . GLY A 1 127 ? -9.472 0.529 -9.381 1.00 48.22 127 GLY A C 1
ATOM 907 O O . GLY A 1 127 ? -10.489 0.168 -9.965 1.00 48.22 127 GLY A O 1
ATOM 908 N N . THR A 1 128 ? -8.638 1.443 -9.885 1.00 48.38 128 THR A N 1
ATOM 909 C CA . THR A 1 128 ? -8.518 1.789 -11.318 1.00 48.38 128 THR A CA 1
ATOM 910 C C . THR A 1 128 ? -7.263 1.155 -11.946 1.00 48.38 128 THR A C 1
ATOM 912 O O . THR A 1 128 ? -6.835 1.555 -13.026 1.00 48.38 128 THR A O 1
ATOM 915 N N . ALA A 1 129 ? -6.646 0.186 -11.256 1.00 44.31 129 ALA A N 1
ATOM 916 C CA . ALA A 1 129 ? -5.316 -0.379 -11.510 1.00 44.31 129 ALA A CA 1
ATOM 917 C C . ALA A 1 129 ? -5.243 -1.314 -12.737 1.00 44.31 129 ALA A C 1
ATOM 919 O O . ALA A 1 129 ? -4.819 -2.458 -12.635 1.00 44.31 129 ALA A O 1
ATOM 920 N N . GLY A 1 130 ? -5.675 -0.825 -13.898 1.00 42.12 130 GLY A N 1
ATOM 921 C CA . GLY A 1 130 ? -5.498 -1.486 -15.192 1.00 42.12 130 GLY A CA 1
ATOM 922 C C . GLY A 1 130 ? -5.039 -0.545 -16.307 1.00 42.12 130 GLY A C 1
ATOM 923 O O . GLY A 1 130 ? -5.074 -0.940 -17.463 1.00 42.12 130 GLY A O 1
ATOM 924 N N . ALA A 1 131 ? -4.663 0.702 -16.002 1.00 44.84 131 ALA A N 1
ATOM 925 C CA . ALA A 1 131 ? -4.367 1.693 -17.039 1.00 44.84 131 ALA A CA 1
ATOM 926 C C . ALA A 1 131 ? -2.875 1.853 -17.377 1.00 44.84 131 ALA A C 1
ATOM 928 O O . ALA A 1 131 ? -2.573 2.396 -18.432 1.00 44.84 131 ALA A O 1
ATOM 929 N N . GLU A 1 132 ? -1.943 1.406 -16.529 1.00 45.16 132 GLU A N 1
ATOM 930 C CA . GLU A 1 132 ? -0.514 1.706 -16.718 1.00 45.16 132 GLU A CA 1
ATOM 931 C C . GLU A 1 132 ? 0.373 0.526 -16.287 1.00 45.16 132 GLU A C 1
ATOM 933 O O . GLU A 1 132 ? 1.059 0.569 -15.270 1.00 45.16 132 GLU A O 1
ATOM 938 N N . ALA A 1 133 ? 0.338 -0.560 -17.061 1.00 42.06 133 ALA A N 1
ATOM 939 C CA . ALA A 1 133 ? 1.380 -1.584 -17.065 1.00 42.06 133 ALA A CA 1
ATOM 940 C C . ALA A 1 133 ? 1.801 -1.801 -18.523 1.00 42.06 133 ALA A C 1
ATOM 942 O O . ALA A 1 133 ? 1.064 -2.375 -19.324 1.00 42.06 133 ALA A O 1
ATOM 943 N N . ASP A 1 134 ? 2.972 -1.277 -18.869 1.00 42.31 134 ASP A N 1
ATOM 944 C CA . ASP A 1 134 ? 3.557 -1.185 -20.215 1.00 42.31 134 ASP A CA 1
ATOM 945 C C . ASP A 1 134 ? 4.016 -2.556 -20.787 1.00 42.31 134 ASP A C 1
ATOM 947 O O . ASP A 1 134 ? 4.977 -2.649 -21.543 1.00 42.31 134 ASP A O 1
ATOM 951 N N . GLU A 1 135 ? 3.320 -3.643 -20.429 1.00 47.88 135 GLU A N 1
ATOM 952 C CA . GLU A 1 135 ? 3.429 -4.983 -21.038 1.00 47.88 135 GLU A CA 1
ATOM 953 C C . GLU A 1 135 ? 2.165 -5.375 -21.837 1.00 47.88 135 GLU A C 1
ATOM 955 O O . GLU A 1 135 ? 2.158 -6.384 -22.542 1.00 47.88 135 GLU A O 1
ATOM 960 N N . ALA A 1 136 ? 1.107 -4.553 -21.814 1.00 47.94 136 ALA A N 1
ATOM 961 C CA . ALA A 1 136 ? -0.164 -4.855 -22.478 1.00 47.94 136 ALA A CA 1
ATOM 962 C C . ALA A 1 136 ? -0.134 -4.762 -24.015 1.00 47.94 136 ALA A C 1
ATOM 964 O O . ALA A 1 136 ? -1.044 -5.264 -24.661 1.00 47.94 136 ALA A O 1
ATOM 965 N N . ALA A 1 137 ? 0.882 -4.160 -24.643 1.00 48.75 137 ALA A N 1
ATOM 966 C CA . ALA A 1 137 ? 0.871 -3.981 -26.101 1.00 48.75 137 ALA A CA 1
ATOM 967 C C . ALA A 1 137 ? 0.915 -5.317 -26.875 1.00 48.75 137 ALA A C 1
ATOM 969 O O . ALA A 1 137 ? 0.305 -5.440 -27.936 1.00 48.75 137 ALA A O 1
ATOM 970 N N . GLY A 1 138 ? 1.608 -6.330 -26.343 1.00 50.84 138 GLY A N 1
ATOM 971 C CA . GLY A 1 138 ? 1.677 -7.657 -26.964 1.00 50.84 138 GLY A CA 1
ATOM 972 C C . GLY A 1 138 ? 0.400 -8.478 -26.772 1.00 50.84 138 GLY A C 1
ATOM 973 O O . GLY A 1 138 ? -0.068 -9.112 -27.720 1.00 50.84 138 GLY A O 1
ATOM 974 N N . ASP A 1 139 ? -0.174 -8.428 -25.569 1.00 55.53 139 ASP A N 1
ATOM 975 C CA . ASP A 1 139 ? -1.381 -9.181 -25.204 1.00 55.53 139 ASP A CA 1
ATOM 976 C C . ASP A 1 139 ? -2.632 -8.579 -25.867 1.00 55.53 139 ASP A C 1
ATOM 978 O O . ASP A 1 139 ? -3.436 -9.294 -26.464 1.00 55.53 139 ASP A O 1
ATOM 982 N N . ASP A 1 140 ? -2.716 -7.244 -25.937 1.00 70.56 140 ASP A N 1
ATOM 983 C CA . ASP A 1 140 ? -3.806 -6.534 -26.612 1.00 70.56 140 ASP A CA 1
ATOM 984 C C . ASP A 1 140 ? -3.909 -6.887 -28.098 1.00 70.56 140 ASP A C 1
ATOM 986 O O . ASP A 1 140 ? -5.013 -7.013 -28.634 1.00 70.56 140 ASP A O 1
ATOM 990 N N . ILE A 1 141 ? -2.779 -7.012 -28.803 1.00 79.38 141 ILE A N 1
ATOM 991 C CA . ILE A 1 141 ? -2.794 -7.345 -30.233 1.00 79.38 141 ILE A CA 1
ATOM 992 C C . ILE A 1 141 ? -3.296 -8.777 -30.426 1.00 79.38 141 ILE A C 1
ATOM 994 O O . ILE A 1 141 ? -4.119 -9.016 -31.315 1.00 79.38 141 ILE A O 1
ATOM 998 N N . ILE A 1 142 ? -2.854 -9.718 -29.590 1.00 81.06 142 ILE A N 1
ATOM 999 C CA . ILE A 1 142 ? -3.303 -11.114 -29.644 1.00 81.06 142 ILE A CA 1
ATOM 1000 C C . ILE A 1 142 ? -4.807 -11.188 -29.351 1.00 81.06 142 ILE A C 1
ATOM 1002 O O . ILE A 1 142 ? -5.556 -11.716 -30.177 1.00 81.06 142 ILE A O 1
ATOM 1006 N N . ASP A 1 143 ? -5.277 -10.550 -28.281 1.00 83.56 143 ASP A N 1
ATOM 1007 C CA . ASP A 1 143 ? -6.694 -10.501 -27.903 1.00 83.56 143 ASP A CA 1
ATOM 1008 C C . ASP A 1 143 ? -7.577 -9.872 -28.989 1.00 83.56 143 ASP A C 1
ATOM 1010 O O . ASP A 1 143 ? -8.676 -10.356 -29.306 1.00 83.56 143 ASP A O 1
ATOM 1014 N N . ARG A 1 144 ? -7.105 -8.787 -29.615 1.00 83.62 144 ARG A N 1
ATOM 1015 C CA . ARG A 1 144 ? -7.816 -8.131 -30.721 1.00 83.62 144 ARG A CA 1
AT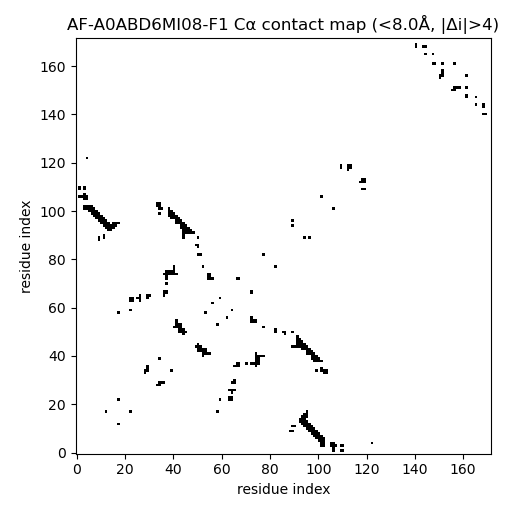OM 1016 C C . ARG A 1 144 ? -7.891 -9.042 -31.949 1.00 83.62 144 ARG A C 1
ATOM 1018 O O . ARG A 1 144 ? -8.945 -9.092 -32.590 1.00 83.62 144 ARG A O 1
ATOM 1025 N N . LEU A 1 145 ? -6.835 -9.800 -32.259 1.00 88.81 145 LEU A N 1
ATOM 1026 C CA . LEU A 1 145 ? -6.825 -10.774 -33.359 1.00 88.81 145 LEU A CA 1
ATOM 1027 C C . LEU A 1 145 ? -7.733 -11.982 -33.082 1.00 88.81 145 LEU A C 1
ATOM 1029 O O . LEU A 1 145 ? -8.429 -12.454 -33.991 1.00 88.81 145 LEU A O 1
ATOM 1033 N N . GLU A 1 146 ? -7.786 -12.467 -31.843 1.00 88.44 146 GLU A N 1
ATOM 1034 C CA . GLU A 1 146 ? -8.701 -13.539 -31.445 1.00 88.44 146 GLU A CA 1
ATOM 1035 C C . GLU A 1 146 ? -10.163 -13.096 -31.537 1.00 88.44 146 GLU A C 1
ATOM 1037 O O . GLU A 1 146 ? -11.003 -13.813 -32.097 1.00 88.44 146 GLU A O 1
ATOM 1042 N N . ARG A 1 147 ? -10.471 -11.870 -31.093 1.00 86.62 147 ARG A N 1
ATOM 1043 C CA . ARG A 1 147 ? -11.806 -11.274 -31.241 1.00 86.62 147 ARG A CA 1
ATOM 1044 C C . ARG A 1 147 ? -12.205 -11.142 -32.711 1.00 86.62 147 ARG A C 1
ATOM 1046 O O . ARG A 1 147 ? -13.321 -11.525 -33.067 1.00 86.62 147 ARG A O 1
ATOM 1053 N N . LEU A 1 148 ? -11.298 -10.660 -33.565 1.00 90.44 148 LEU A N 1
ATOM 1054 C CA . LEU A 1 148 ? -11.510 -10.552 -35.014 1.00 90.44 148 LEU A CA 1
ATOM 1055 C C . LEU A 1 148 ? -11.837 -11.922 -35.630 1.00 90.44 148 LEU A C 1
ATOM 1057 O O . LEU A 1 148 ? -12.783 -12.070 -36.405 1.00 90.44 148 LEU A O 1
ATOM 1061 N N . THR A 1 149 ? -11.091 -12.948 -35.214 1.00 89.75 149 THR A N 1
ATOM 1062 C CA . THR A 1 149 ? -11.286 -14.337 -35.652 1.00 89.75 149 THR A CA 1
ATOM 1063 C C . THR A 1 149 ? -12.641 -14.885 -35.195 1.00 89.75 149 THR A C 1
ATOM 1065 O O . THR A 1 149 ? -13.309 -15.602 -35.943 1.00 89.75 149 THR A O 1
ATOM 1068 N N . GLY A 1 150 ? -13.084 -14.531 -33.986 1.00 88.62 150 GLY A N 1
ATOM 1069 C CA . GLY A 1 150 ? -14.404 -14.888 -33.471 1.00 88.62 150 GLY A CA 1
ATOM 1070 C C . GLY A 1 150 ? -15.558 -14.270 -34.267 1.00 88.62 150 GLY A C 1
ATOM 1071 O O . GLY A 1 150 ? -16.570 -14.936 -34.483 1.00 88.62 150 GLY A O 1
ATOM 1072 N N . LEU A 1 151 ? -15.406 -13.027 -34.734 1.00 90.56 151 LEU A N 1
ATOM 1073 C CA . LEU A 1 151 ? -16.405 -12.345 -35.567 1.00 90.56 151 LEU A CA 1
ATOM 1074 C C . LEU A 1 151 ? -16.488 -12.947 -36.975 1.00 90.56 151 LEU A C 1
ATOM 1076 O O . LEU A 1 151 ? -17.590 -13.186 -37.468 1.00 90.56 151 LEU A O 1
ATOM 1080 N N . TRP A 1 152 ? -15.343 -13.264 -37.585 1.00 91.19 152 TRP A N 1
ATOM 1081 C CA . TRP A 1 152 ? -15.288 -13.935 -38.887 1.00 91.19 152 TRP A CA 1
ATOM 1082 C C . TRP A 1 152 ? -15.940 -15.325 -38.852 1.00 91.19 152 TRP A C 1
ATOM 1084 O O . TRP A 1 152 ? -16.796 -15.631 -39.677 1.00 91.19 152 TRP A O 1
ATOM 1094 N N . LYS A 1 153 ? -15.646 -16.140 -37.827 1.00 88.88 153 LYS A N 1
ATOM 1095 C CA . LYS A 1 153 ? -16.274 -17.467 -37.649 1.00 88.88 153 LYS A CA 1
ATOM 1096 C C . LYS A 1 153 ? -17.794 -17.421 -37.469 1.00 88.88 153 LYS A C 1
ATOM 1098 O O . LYS A 1 153 ? -18.456 -18.434 -37.667 1.00 88.88 153 LYS A O 1
ATOM 1103 N N . ARG A 1 154 ? -18.336 -16.281 -37.035 1.00 92.19 154 ARG A N 1
ATOM 1104 C CA . ARG A 1 154 ? -19.780 -16.049 -36.877 1.00 92.19 154 ARG A CA 1
ATOM 1105 C C . ARG A 1 154 ? -20.415 -15.417 -38.120 1.00 92.19 154 ARG A C 1
ATOM 1107 O O . ARG A 1 154 ? -21.569 -15.013 -38.037 1.00 92.19 154 ARG A O 1
ATOM 1114 N N . GLU A 1 155 ? -19.667 -15.307 -39.223 1.00 86.19 155 GLU A N 1
ATOM 1115 C CA . GLU A 1 155 ? -20.087 -14.685 -40.489 1.00 86.19 155 GLU A CA 1
ATOM 1116 C C . GLU A 1 155 ? -20.516 -13.212 -40.334 1.00 86.19 155 GLU A C 1
ATOM 1118 O O . GLU A 1 155 ? -21.282 -12.682 -41.133 1.00 86.19 155 GLU A O 1
ATOM 1123 N N . ILE A 1 156 ? -20.014 -12.531 -39.294 1.00 91.31 156 ILE A N 1
ATOM 1124 C CA . ILE A 1 156 ? -20.276 -11.103 -39.045 1.00 91.31 156 ILE A CA 1
ATOM 1125 C C . ILE A 1 156 ? -19.361 -10.228 -39.914 1.00 91.31 156 ILE A C 1
ATOM 1127 O O . ILE A 1 156 ? -19.739 -9.119 -40.279 1.00 91.31 156 ILE A O 1
ATOM 1131 N N . LEU A 1 157 ? -18.165 -10.728 -40.236 1.00 84.62 157 LEU A N 1
ATOM 1132 C CA . LEU A 1 157 ? -17.197 -10.085 -41.124 1.00 84.62 157 LEU A CA 1
ATOM 1133 C C . LEU A 1 157 ? -17.003 -10.936 -42.376 1.00 84.62 157 LEU A C 1
ATOM 1135 O O . LEU A 1 157 ? -16.847 -12.155 -42.278 1.00 84.62 157 LEU A O 1
ATOM 1139 N N . THR A 1 158 ? -16.948 -10.286 -43.535 1.00 89.69 158 THR A N 1
ATOM 1140 C CA . THR A 1 158 ? -16.527 -10.928 -44.785 1.00 89.69 158 THR A CA 1
ATOM 1141 C C . THR A 1 158 ? -15.010 -11.144 -44.815 1.00 89.69 158 THR A C 1
ATOM 1143 O O . THR A 1 158 ? -14.257 -10.496 -44.084 1.00 89.69 158 THR A O 1
ATOM 1146 N N . ASP A 1 159 ? -14.534 -12.028 -45.696 1.00 86.50 159 ASP A N 1
ATOM 1147 C CA . ASP A 1 159 ? -13.097 -12.314 -45.849 1.00 86.50 159 ASP A CA 1
ATOM 1148 C C . ASP A 1 159 ? -12.271 -11.058 -46.176 1.00 86.50 159 ASP A C 1
ATOM 1150 O O . ASP A 1 159 ? -11.140 -10.908 -45.708 1.00 86.50 159 ASP A O 1
ATOM 1154 N N . ALA A 1 160 ? -12.846 -10.137 -46.956 1.00 88.69 160 ALA A N 1
ATOM 1155 C CA . ALA A 1 160 ? -12.199 -8.883 -47.330 1.00 88.69 160 ALA A CA 1
ATOM 1156 C C . ALA A 1 160 ? -12.050 -7.934 -46.127 1.00 88.69 160 ALA A C 1
ATOM 1158 O O . ALA A 1 160 ? -10.973 -7.380 -45.910 1.00 88.69 160 ALA A O 1
ATOM 1159 N N . GLU A 1 161 ? -13.098 -7.801 -45.309 1.00 86.62 161 GLU A N 1
ATOM 1160 C CA . GLU A 1 161 ? -13.098 -6.938 -44.118 1.00 86.62 161 GLU A CA 1
ATOM 1161 C C . GLU A 1 161 ? -12.184 -7.486 -43.016 1.00 86.62 161 GLU A C 1
ATOM 1163 O O . GLU A 1 161 ? -11.475 -6.728 -42.352 1.00 86.62 161 GLU A O 1
ATOM 1168 N N . PHE A 1 162 ? -12.149 -8.810 -42.847 1.00 89.38 162 PHE A N 1
ATOM 1169 C CA . PHE A 1 162 ? -11.237 -9.472 -41.917 1.00 89.38 162 PHE A CA 1
ATOM 1170 C C . PHE A 1 162 ? -9.768 -9.227 -42.293 1.00 89.38 162 PHE A C 1
ATOM 1172 O O . PHE A 1 162 ? -8.952 -8.896 -41.429 1.00 89.38 162 PHE A O 1
ATOM 1179 N N . ALA A 1 163 ? -9.422 -9.353 -43.579 1.00 89.06 163 ALA A N 1
ATOM 1180 C CA . ALA A 1 163 ? -8.060 -9.130 -44.057 1.00 89.06 163 ALA A CA 1
ATOM 1181 C C . ALA A 1 163 ? -7.606 -7.675 -43.851 1.00 89.06 163 ALA A C 1
ATOM 1183 O O . ALA A 1 163 ? -6.507 -7.445 -43.347 1.00 89.06 163 ALA A O 1
ATOM 1184 N N . GLU A 1 164 ? -8.462 -6.702 -44.172 1.00 88.69 164 GLU A N 1
ATOM 1185 C CA . GLU A 1 164 ? -8.161 -5.277 -43.998 1.00 88.69 164 GLU A CA 1
ATOM 1186 C C . GLU A 1 164 ? -7.931 -4.915 -42.522 1.00 88.69 164 GLU A C 1
ATOM 1188 O O . GLU A 1 164 ? -6.931 -4.277 -42.176 1.00 88.69 164 GLU A O 1
ATOM 1193 N N . GLN A 1 165 ? -8.816 -5.372 -41.630 1.00 86.31 165 GLN A N 1
ATOM 1194 C CA . GLN A 1 165 ? -8.712 -5.078 -40.200 1.00 86.31 165 GLN A CA 1
ATOM 1195 C C . GLN A 1 165 ? -7.500 -5.758 -39.558 1.00 86.31 165 GLN A C 1
ATOM 1197 O O . GLN A 1 165 ? -6.809 -5.133 -38.754 1.00 86.31 165 GLN A O 1
ATOM 1202 N N . LYS A 1 166 ? -7.181 -6.995 -39.958 1.00 88.31 166 LYS A N 1
ATOM 1203 C CA . LYS A 1 166 ? -5.973 -7.696 -39.505 1.00 88.31 166 LYS A CA 1
ATOM 1204 C C . LYS A 1 166 ? -4.694 -6.964 -39.920 1.00 88.31 166 LYS A C 1
ATOM 1206 O O . LYS A 1 166 ? -3.785 -6.836 -39.107 1.00 88.31 166 LYS A O 1
ATOM 1211 N N . THR A 1 167 ? -4.613 -6.472 -41.158 1.00 87.25 167 THR A N 1
ATOM 1212 C CA . THR A 1 167 ? -3.446 -5.707 -41.630 1.00 87.25 167 THR A CA 1
ATOM 1213 C C . THR A 1 167 ? -3.294 -4.388 -40.879 1.00 87.25 167 THR A C 1
ATOM 1215 O O . THR A 1 167 ? -2.177 -4.029 -40.508 1.00 87.25 167 THR A O 1
ATOM 1218 N N . ARG A 1 168 ? -4.404 -3.695 -40.601 1.00 85.12 168 ARG A N 1
ATOM 1219 C CA . ARG A 1 168 ? -4.400 -2.458 -39.812 1.00 85.12 168 ARG A CA 1
ATOM 1220 C C . ARG A 1 168 ? -3.907 -2.683 -38.378 1.00 85.12 168 ARG A C 1
ATOM 1222 O O . ARG A 1 168 ? -3.125 -1.882 -37.898 1.00 85.12 168 ARG A O 1
ATOM 1229 N N . LEU A 1 169 ? -4.320 -3.781 -37.744 1.00 83.00 169 LEU A N 1
ATOM 1230 C CA . LEU A 1 169 ? -3.922 -4.171 -36.382 1.00 83.00 169 LEU A CA 1
ATOM 1231 C C . LEU A 1 169 ? -2.452 -4.583 -36.240 1.00 83.00 169 LEU A C 1
ATOM 1233 O O . LEU A 1 169 ? -1.906 -4.482 -35.154 1.00 83.00 169 LEU A O 1
ATOM 1237 N N . LEU A 1 170 ? -1.831 -5.087 -37.308 1.00 79.00 170 LEU A N 1
ATOM 1238 C CA . LEU A 1 170 ? -0.421 -5.498 -37.309 1.00 79.00 170 LEU A CA 1
ATOM 1239 C C . LEU A 1 170 ? 0.539 -4.368 -37.716 1.00 79.00 170 LEU A C 1
ATOM 1241 O O . LEU A 1 170 ? 1.750 -4.578 -37.722 1.00 79.00 170 LEU A O 1
ATOM 1245 N N . SER A 1 171 ? -0.000 -3.219 -38.129 1.00 76.94 171 SER A N 1
ATOM 1246 C CA . SER A 1 171 ? 0.773 -2.057 -38.587 1.00 76.94 171 SER A CA 1
ATOM 1247 C C . SER A 1 171 ? 0.746 -0.884 -37.597 1.00 76.94 171 SER A C 1
ATOM 1249 O O . SER A 1 171 ? 1.351 0.145 -37.894 1.00 76.94 171 SER A O 1
ATOM 1251 N N . ASP A 1 172 ? 0.020 -1.032 -36.487 1.00 60.25 172 ASP A N 1
ATOM 1252 C CA . ASP A 1 172 ? -0.145 -0.087 -35.371 1.00 60.25 172 ASP A CA 1
ATOM 1253 C C . ASP A 1 172 ? 0.659 -0.605 -34.169 1.00 60.25 172 ASP A C 1
ATOM 1255 O O . ASP A 1 172 ? 1.346 0.210 -33.517 1.00 60.25 172 ASP A O 1
#

Sequence (172 aa):
MAVGPVEHLVIAFPGGRFSGAVAPALAEAVSSGAVRAGDLAFVRRAEGGAPAPVELRELDPEGVIPADTAEGGAAAVLSAEDIDRLDRDVPAGDVVAIVVREDLWTTELARTAREAGGAFAAHERLGTAGAEADEAAGDDIIDRLERLTGLWKREILTDAEFAEQKTRLLSD

pLDDT: mean 71.38, std 12.81, range [37.06, 92.19]

Foldseek 3Di:
DQDFAWDKDKDKDAPQCPDPVVLLVQQCCCVVVQAPLQQKWKWWAEAVGQTDTDFVCVSCVVCSHDADVVVPSDHHDQDPVNSVVCSVVYDYHGIMIIIGTDRPVRRVVQVVCVVVVHHDDDDDDPDPPPDDDVPCLVVVLVVVLVVLVVCVVVVVDDPVRSVVVNVVSVVD